Protein AF-A0A9W8BEF0-F1 (afdb_monomer)

Structure (mmCIF, N/CA/C/O backbone):
data_AF-A0A9W8BEF0-F1
#
_entry.id   AF-A0A9W8BEF0-F1
#
loop_
_atom_site.group_PDB
_atom_site.id
_atom_site.type_symbol
_atom_site.label_atom_id
_atom_site.label_alt_id
_atom_site.label_comp_id
_atom_site.label_asym_id
_atom_site.label_entity_id
_atom_site.label_seq_id
_atom_site.pdbx_PDB_ins_code
_atom_site.Cartn_x
_atom_site.Cartn_y
_atom_site.Cartn_z
_atom_site.occupancy
_atom_site.B_iso_or_equiv
_atom_site.auth_seq_id
_atom_site.auth_comp_id
_atom_site.auth_asym_id
_atom_site.auth_atom_id
_atom_site.pdbx_PDB_model_num
ATOM 1 N N . MET A 1 1 ? 5.709 12.913 -33.340 1.00 54.84 1 MET A N 1
ATOM 2 C CA . MET A 1 1 ? 5.743 11.466 -33.652 1.00 54.84 1 MET A CA 1
ATOM 3 C C . MET A 1 1 ? 4.402 11.049 -34.247 1.00 54.84 1 MET A C 1
ATOM 5 O O . MET A 1 1 ? 3.410 11.684 -33.908 1.00 54.84 1 MET A O 1
ATOM 9 N N . PRO A 1 2 ? 4.340 10.040 -35.130 1.00 76.88 2 PRO A N 1
ATOM 10 C CA . PRO A 1 2 ? 3.078 9.574 -35.704 1.00 76.88 2 PRO A CA 1
ATOM 11 C C . PRO A 1 2 ? 2.167 8.919 -34.654 1.00 76.88 2 PRO A C 1
ATOM 13 O O . PRO A 1 2 ? 2.652 8.184 -33.794 1.00 76.88 2 PRO A O 1
ATOM 16 N N . ALA A 1 3 ? 0.850 9.112 -34.765 1.00 72.12 3 ALA A N 1
ATOM 17 C CA . ALA A 1 3 ? -0.140 8.569 -33.823 1.00 72.12 3 ALA A CA 1
ATOM 18 C C . ALA A 1 3 ? -0.111 7.030 -33.705 1.00 72.12 3 ALA A C 1
ATOM 20 O O . ALA A 1 3 ? -0.418 6.479 -32.650 1.00 72.12 3 ALA A O 1
ATOM 21 N N . TRP A 1 4 ? 0.304 6.325 -34.763 1.00 69.94 4 TRP A N 1
ATOM 22 C CA . TRP A 1 4 ? 0.476 4.869 -34.743 1.00 69.94 4 TRP A CA 1
ATOM 23 C C . TRP A 1 4 ? 1.656 4.422 -33.872 1.00 69.94 4 TRP A C 1
ATOM 25 O O . TRP A 1 4 ? 1.592 3.358 -33.270 1.00 69.94 4 TRP A O 1
ATOM 35 N N . CYS A 1 5 ? 2.704 5.242 -33.762 1.00 64.31 5 CYS A N 1
ATOM 36 C CA . CYS A 1 5 ? 3.883 4.937 -32.956 1.00 64.31 5 CYS A CA 1
ATOM 37 C C . CYS A 1 5 ? 3.572 5.118 -31.463 1.00 64.31 5 CYS A C 1
ATOM 39 O O . CYS A 1 5 ? 3.906 4.260 -30.657 1.00 64.31 5 CYS A O 1
ATOM 41 N N . MET A 1 6 ? 2.820 6.167 -31.105 1.00 64.31 6 MET A N 1
ATOM 42 C CA . MET A 1 6 ? 2.306 6.347 -29.739 1.00 64.31 6 MET A CA 1
ATOM 43 C C . MET A 1 6 ? 1.326 5.241 -29.331 1.00 64.31 6 MET A C 1
ATOM 45 O O . MET A 1 6 ? 1.391 4.774 -28.202 1.00 64.31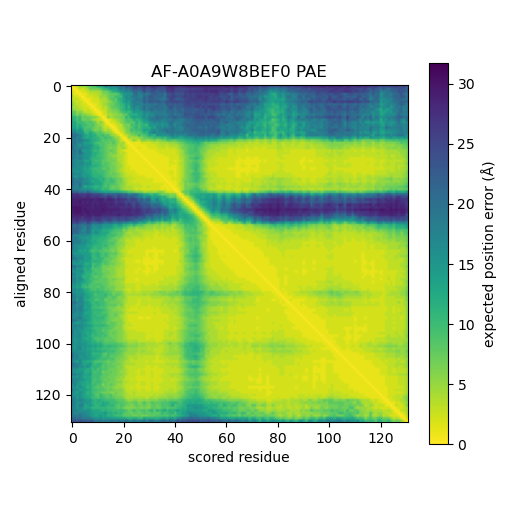 6 MET A O 1
ATOM 49 N N . ARG A 1 7 ? 0.454 4.783 -30.242 1.00 60.50 7 ARG A N 1
ATOM 50 C CA . ARG A 1 7 ? -0.430 3.635 -29.977 1.00 60.50 7 ARG A CA 1
ATOM 51 C C . ARG A 1 7 ? 0.349 2.333 -29.821 1.00 60.50 7 ARG A C 1
ATOM 53 O O . ARG A 1 7 ? 0.089 1.603 -28.882 1.00 60.50 7 ARG A O 1
ATOM 60 N N . ALA A 1 8 ? 1.319 2.063 -30.693 1.00 60.69 8 ALA A N 1
ATOM 61 C CA . ALA A 1 8 ? 2.166 0.881 -30.572 1.00 60.69 8 ALA A CA 1
ATOM 62 C C . ALA A 1 8 ? 2.954 0.889 -29.254 1.00 60.69 8 ALA A C 1
ATOM 64 O O . ALA A 1 8 ? 2.981 -0.120 -28.564 1.00 60.69 8 ALA A O 1
ATOM 65 N N . LEU A 1 9 ? 3.521 2.028 -28.852 1.00 61.59 9 LEU A N 1
ATOM 66 C CA . LEU A 1 9 ? 4.138 2.159 -27.534 1.00 61.59 9 LEU A CA 1
ATOM 67 C C . LEU A 1 9 ? 3.099 1.915 -26.425 1.00 61.59 9 LEU A C 1
ATOM 69 O O . LEU A 1 9 ? 3.282 1.008 -25.627 1.00 61.59 9 LEU A O 1
ATOM 73 N N . ALA A 1 10 ? 1.956 2.597 -26.408 1.00 62.88 10 ALA A N 1
ATOM 74 C CA . ALA A 1 10 ? 0.941 2.383 -25.370 1.00 62.88 10 ALA A CA 1
ATOM 75 C C . ALA A 1 10 ? 0.431 0.928 -25.274 1.00 62.88 10 ALA A C 1
ATOM 77 O O . ALA A 1 10 ? 0.096 0.474 -24.189 1.00 62.88 10 ALA A O 1
ATOM 78 N N . THR A 1 11 ? 0.380 0.181 -26.382 1.00 64.06 11 THR A N 1
ATOM 79 C CA . THR A 1 11 ? -0.104 -1.210 -26.387 1.00 64.06 11 THR A CA 1
ATOM 80 C C . THR A 1 11 ? 0.996 -2.232 -26.095 1.00 64.06 11 THR A C 1
ATOM 82 O O . THR A 1 11 ? 0.748 -3.197 -25.384 1.00 64.06 11 THR A O 1
ATOM 85 N N . TYR A 1 12 ? 2.209 -2.049 -26.622 1.00 61.88 12 TYR A N 1
ATOM 86 C CA . TYR A 1 12 ? 3.285 -3.042 -26.507 1.00 61.88 12 TYR A CA 1
ATOM 87 C C . TYR A 1 12 ? 4.246 -2.783 -25.343 1.00 61.88 12 TYR A C 1
ATOM 89 O O . TYR A 1 12 ? 4.911 -3.718 -24.905 1.00 61.88 12 TYR A O 1
ATOM 97 N N . THR A 1 13 ? 4.320 -1.555 -24.818 1.00 61.62 13 THR A N 1
ATOM 98 C CA . THR A 1 13 ? 5.183 -1.246 -23.662 1.00 61.62 13 THR A CA 1
ATOM 99 C C . THR A 1 13 ? 4.711 -1.958 -22.389 1.00 61.62 13 THR A C 1
ATOM 101 O O . THR A 1 13 ? 5.564 -2.560 -21.743 1.00 61.62 13 THR A O 1
ATOM 104 N N . PRO A 1 14 ? 3.401 -2.017 -22.060 1.00 62.22 14 PRO A N 1
ATOM 105 C CA . PRO A 1 14 ? 2.923 -2.824 -20.937 1.00 62.22 14 PRO A CA 1
ATOM 106 C C . PRO A 1 14 ? 3.273 -4.303 -21.120 1.00 62.22 14 PRO A C 1
ATOM 108 O O . PRO A 1 14 ? 3.871 -4.901 -20.242 1.00 62.22 14 PRO A O 1
ATOM 111 N N . LEU A 1 15 ? 3.029 -4.879 -22.303 1.00 61.12 15 LEU A N 1
ATOM 112 C CA . LEU A 1 15 ? 3.377 -6.276 -22.607 1.00 61.12 15 LEU A CA 1
ATOM 113 C C . LEU A 1 15 ? 4.878 -6.578 -22.448 1.00 61.12 15 LEU A C 1
ATOM 115 O O . LEU A 1 15 ? 5.240 -7.631 -21.927 1.00 61.12 15 LEU A O 1
ATOM 119 N N . PHE A 1 16 ? 5.749 -5.660 -22.870 1.00 60.69 16 PHE A N 1
ATOM 120 C CA . PHE A 1 16 ? 7.195 -5.811 -22.715 1.00 60.69 16 PHE A CA 1
ATOM 121 C C . PHE A 1 16 ? 7.627 -5.700 -21.246 1.00 60.69 16 PHE A C 1
ATOM 123 O O . PHE A 1 16 ? 8.386 -6.547 -20.777 1.00 60.69 16 PHE A O 1
ATOM 130 N N . ILE A 1 17 ? 7.101 -4.719 -20.505 1.00 62.53 17 ILE A N 1
ATOM 131 C CA . ILE A 1 17 ? 7.383 -4.535 -19.073 1.00 62.53 17 ILE A CA 1
ATOM 132 C C . ILE A 1 17 ? 6.880 -5.737 -18.268 1.00 62.53 17 ILE A C 1
ATOM 134 O O . ILE A 1 17 ? 7.639 -6.288 -17.483 1.00 62.53 17 ILE A O 1
ATOM 138 N N . ILE A 1 18 ? 5.663 -6.218 -18.522 1.00 62.91 18 ILE A N 1
ATOM 139 C CA . ILE A 1 18 ? 5.079 -7.393 -17.855 1.00 62.91 18 ILE A CA 1
ATOM 140 C C . ILE A 1 18 ? 5.934 -8.649 -18.085 1.00 62.91 18 ILE A C 1
ATOM 142 O O . ILE A 1 18 ? 6.079 -9.466 -17.183 1.00 62.91 18 ILE A O 1
ATOM 146 N N . SER A 1 19 ? 6.528 -8.809 -19.274 1.00 61.41 19 SER A N 1
ATOM 147 C CA . SER A 1 19 ? 7.410 -9.949 -19.570 1.00 61.41 19 SER A CA 1
ATOM 148 C C . SER A 1 19 ? 8.813 -9.842 -18.959 1.00 61.41 19 SER A C 1
ATOM 150 O O . SER A 1 19 ? 9.501 -10.854 -18.839 1.00 61.41 19 SER A O 1
ATOM 152 N N . ALA A 1 20 ? 9.245 -8.629 -18.602 1.00 62.81 20 ALA A N 1
ATOM 153 C CA . ALA A 1 20 ? 10.576 -8.346 -18.066 1.00 62.81 20 ALA A CA 1
ATOM 154 C C . ALA A 1 20 ? 10.585 -8.175 -16.538 1.00 62.81 20 ALA A C 1
ATOM 156 O O . ALA A 1 20 ? 11.618 -8.388 -15.904 1.00 62.81 20 ALA A O 1
ATOM 157 N N . VAL A 1 21 ? 9.455 -7.781 -15.950 1.00 69.94 21 VAL A N 1
ATOM 158 C CA . VAL A 1 21 ? 9.285 -7.570 -14.514 1.00 69.94 21 VAL A CA 1
ATOM 159 C C . VAL A 1 21 ? 8.811 -8.865 -13.866 1.00 69.94 21 VAL A C 1
ATOM 161 O O . VAL A 1 21 ? 7.735 -9.372 -14.179 1.00 69.94 21 VAL A O 1
ATOM 164 N N . ASP A 1 22 ? 9.589 -9.376 -12.909 1.00 82.50 22 ASP A N 1
ATOM 165 C CA . ASP A 1 22 ? 9.149 -10.444 -12.008 1.00 82.50 22 ASP A CA 1
ATOM 166 C C . ASP A 1 22 ? 8.142 -9.893 -10.986 1.00 82.50 22 ASP A C 1
ATOM 168 O O . ASP A 1 22 ? 8.444 -9.646 -9.817 1.00 82.50 22 ASP A O 1
ATOM 172 N N . ALA A 1 23 ? 6.919 -9.653 -11.458 1.00 83.44 23 ALA A N 1
ATOM 173 C CA . ALA A 1 23 ? 5.841 -9.079 -10.664 1.00 83.44 23 ALA A CA 1
ATOM 174 C C . ALA A 1 23 ? 5.484 -9.957 -9.456 1.00 83.44 23 ALA A C 1
ATOM 176 O O . ALA A 1 23 ? 5.085 -9.444 -8.413 1.00 83.44 23 ALA A O 1
ATOM 177 N N . GLN A 1 24 ? 5.646 -11.277 -9.581 1.00 84.00 24 GLN A N 1
ATOM 178 C CA . GLN A 1 24 ? 5.371 -12.229 -8.506 1.00 84.00 24 GLN A CA 1
ATOM 179 C C . GLN A 1 24 ? 6.435 -12.145 -7.410 1.00 84.00 24 GLN A C 1
ATOM 181 O O . GLN A 1 24 ? 6.084 -12.083 -6.230 1.00 84.00 24 GLN A O 1
ATOM 186 N N . GLY A 1 25 ? 7.716 -12.085 -7.788 1.00 89.56 25 GLY A N 1
ATOM 187 C CA . GLY A 1 25 ? 8.821 -11.883 -6.853 1.00 89.56 25 GLY A CA 1
ATOM 188 C C . GLY A 1 25 ? 8.691 -10.569 -6.084 1.00 89.56 25 GLY A C 1
ATOM 189 O O . GLY A 1 25 ? 8.771 -10.564 -4.856 1.00 89.56 25 GLY A O 1
ATOM 190 N N . ILE A 1 26 ? 8.389 -9.469 -6.782 1.00 91.62 26 ILE A N 1
ATOM 191 C CA . ILE A 1 26 ? 8.176 -8.168 -6.132 1.00 91.62 26 ILE A CA 1
ATOM 192 C C . ILE A 1 26 ? 6.949 -8.217 -5.216 1.00 91.62 26 ILE A C 1
ATOM 194 O O . ILE A 1 26 ? 7.029 -7.778 -4.072 1.00 91.62 26 ILE A O 1
ATOM 198 N N . SER A 1 27 ? 5.840 -8.810 -5.667 1.00 92.12 27 SER A N 1
ATOM 199 C CA . SER A 1 27 ? 4.622 -8.907 -4.853 1.00 92.12 27 SER A CA 1
ATOM 200 C C . SER A 1 27 ? 4.861 -9.634 -3.536 1.00 92.12 27 SER A C 1
ATOM 202 O O . SER A 1 27 ? 4.359 -9.209 -2.500 1.00 92.12 27 SER A O 1
ATOM 204 N N . LYS A 1 28 ? 5.665 -10.702 -3.557 1.00 93.25 28 LYS A N 1
ATOM 205 C CA . LYS A 1 28 ? 6.042 -11.429 -2.345 1.00 93.25 28 LYS A CA 1
ATOM 206 C C . LYS A 1 28 ? 6.746 -10.515 -1.335 1.00 93.25 28 LYS A C 1
ATOM 208 O O . LYS A 1 28 ? 6.372 -10.516 -0.168 1.00 93.25 28 LYS A O 1
ATOM 213 N N . HIS A 1 29 ? 7.719 -9.724 -1.779 1.00 94.38 29 HIS A N 1
ATOM 214 C CA . HIS A 1 29 ? 8.439 -8.802 -0.898 1.00 94.38 29 HIS A CA 1
ATOM 215 C C . HIS A 1 29 ? 7.558 -7.658 -0.393 1.00 94.38 29 HIS A C 1
ATOM 217 O O . HIS A 1 29 ? 7.648 -7.286 0.772 1.00 94.38 29 HIS A O 1
ATOM 223 N N . LEU A 1 30 ? 6.658 -7.137 -1.231 1.00 95.56 30 LEU A N 1
ATOM 224 C CA . LEU A 1 30 ? 5.682 -6.134 -0.802 1.00 95.56 30 LEU A CA 1
ATOM 225 C C . LEU A 1 30 ? 4.768 -6.682 0.304 1.00 95.56 30 LEU A C 1
ATOM 227 O O . LEU A 1 30 ? 4.506 -5.986 1.280 1.00 95.56 30 LEU A O 1
ATOM 231 N N . LEU A 1 31 ? 4.323 -7.939 0.198 1.00 94.94 31 LEU A N 1
ATOM 232 C CA . LEU A 1 31 ? 3.535 -8.588 1.252 1.00 94.94 31 LEU A CA 1
ATOM 233 C C . LEU A 1 31 ? 4.334 -8.762 2.547 1.00 94.94 31 LEU A C 1
ATOM 235 O O . LEU A 1 31 ? 3.816 -8.455 3.618 1.00 94.94 31 LEU A O 1
ATOM 239 N N . GLU A 1 32 ? 5.598 -9.187 2.454 1.00 94.94 32 GLU A N 1
ATOM 240 C CA . GLU A 1 32 ? 6.497 -9.268 3.613 1.00 94.94 32 GLU A CA 1
ATOM 241 C C . GLU A 1 32 ? 6.621 -7.904 4.315 1.00 94.94 32 GLU A C 1
ATOM 243 O O . GLU A 1 32 ? 6.564 -7.854 5.543 1.00 94.94 32 GLU A O 1
ATOM 248 N N . ILE A 1 33 ? 6.697 -6.805 3.551 1.00 95.56 33 ILE A N 1
ATOM 249 C CA . ILE A 1 33 ? 6.728 -5.435 4.089 1.00 95.56 33 ILE A CA 1
ATOM 250 C C . ILE A 1 33 ? 5.427 -5.085 4.819 1.00 95.56 33 ILE A C 1
ATOM 252 O O . ILE A 1 33 ? 5.466 -4.617 5.957 1.00 95.56 33 ILE A O 1
ATOM 256 N N . PHE A 1 34 ? 4.265 -5.332 4.203 1.00 93.69 34 PHE A N 1
ATOM 257 C CA . PHE A 1 34 ? 2.971 -5.033 4.829 1.00 93.69 34 PHE A CA 1
ATOM 258 C C . PHE A 1 34 ? 2.732 -5.810 6.124 1.00 93.69 34 PHE A C 1
ATOM 260 O O . PHE A 1 34 ? 2.014 -5.331 7.005 1.00 93.69 34 PHE A O 1
ATOM 267 N N . GLU A 1 35 ? 3.302 -7.008 6.229 1.00 92.25 35 GLU A N 1
ATOM 268 C CA . GLU A 1 35 ? 3.225 -7.870 7.406 1.00 92.25 35 GLU A CA 1
ATOM 269 C C . GLU A 1 35 ? 4.312 -7.580 8.448 1.00 92.25 35 GLU A C 1
ATOM 271 O O . GLU A 1 35 ? 4.317 -8.225 9.497 1.00 92.25 35 GLU A O 1
ATOM 276 N N . LYS A 1 36 ? 5.209 -6.621 8.180 1.00 91.50 36 LYS A N 1
ATOM 277 C CA . LYS A 1 36 ? 6.364 -6.284 9.025 1.00 91.50 36 LYS A CA 1
ATOM 278 C C . LYS A 1 36 ? 7.324 -7.463 9.227 1.00 91.50 36 LYS A C 1
ATOM 280 O O . LYS A 1 36 ? 7.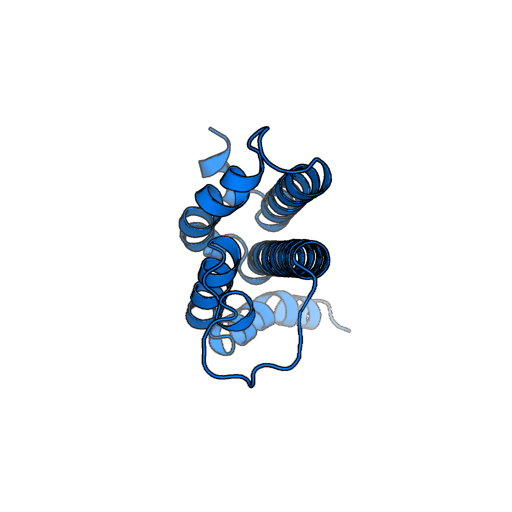857 -7.678 10.312 1.00 91.50 36 LYS A O 1
ATOM 285 N N . ARG A 1 37 ? 7.494 -8.281 8.184 1.00 91.94 37 ARG A N 1
ATOM 286 C CA . ARG A 1 37 ? 8.332 -9.495 8.167 1.00 91.94 37 ARG A CA 1
ATOM 287 C C . ARG A 1 37 ? 9.470 -9.419 7.155 1.00 91.94 37 ARG A C 1
ATOM 289 O O . ARG A 1 37 ? 10.152 -10.422 6.946 1.00 91.94 37 ARG A O 1
ATOM 296 N N . ALA A 1 38 ? 9.665 -8.278 6.496 1.00 91.12 38 ALA A N 1
ATOM 297 C CA . ALA A 1 38 ? 10.802 -8.111 5.607 1.00 91.12 38 ALA A CA 1
ATOM 298 C C . ALA A 1 38 ? 12.107 -8.157 6.411 1.00 91.12 38 ALA A C 1
ATOM 300 O O . ALA A 1 38 ? 12.148 -7.754 7.574 1.00 91.12 38 ALA A O 1
ATOM 301 N N . LEU A 1 39 ? 13.192 -8.604 5.774 1.00 88.12 39 LEU A N 1
ATOM 302 C CA . LEU A 1 39 ? 14.513 -8.685 6.413 1.00 88.12 39 LEU A CA 1
ATOM 303 C C . LEU A 1 39 ? 14.958 -7.3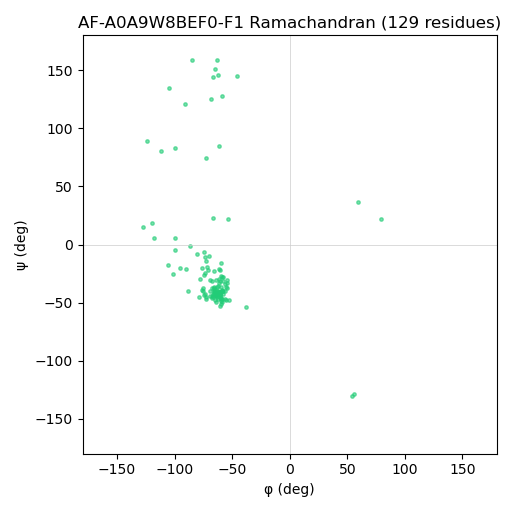36 6.995 1.00 88.12 39 LEU A C 1
ATOM 305 O O . LEU A 1 39 ? 15.538 -7.294 8.067 1.00 88.12 39 LEU A O 1
ATOM 309 N N . CYS A 1 40 ? 14.630 -6.229 6.323 1.00 86.50 40 CYS A N 1
ATOM 310 C CA . CYS A 1 40 ? 14.925 -4.879 6.806 1.00 86.50 40 CYS A CA 1
ATOM 311 C C . CYS A 1 40 ? 14.038 -4.406 7.974 1.00 86.50 40 CYS A C 1
ATOM 313 O O . CYS A 1 40 ? 14.328 -3.365 8.548 1.00 86.50 40 CYS A O 1
ATOM 315 N N . GLN A 1 41 ? 12.966 -5.132 8.305 1.00 88.44 41 GLN A N 1
ATOM 316 C CA . GLN A 1 41 ? 12.052 -4.844 9.422 1.00 88.44 41 GLN A CA 1
ATOM 317 C C . GLN A 1 41 ? 12.248 -5.807 10.604 1.00 88.44 41 GLN A C 1
ATOM 319 O O . GLN A 1 41 ? 11.786 -5.535 11.708 1.00 88.44 41 GLN A O 1
ATOM 324 N N . THR A 1 42 ? 12.907 -6.949 10.385 1.00 80.31 42 THR A N 1
ATOM 325 C CA . THR A 1 42 ? 13.220 -7.940 11.424 1.00 80.31 42 THR A CA 1
ATOM 326 C C . THR A 1 42 ? 14.667 -7.745 11.856 1.00 80.31 42 THR A C 1
ATOM 328 O O . THR A 1 42 ? 15.572 -8.405 11.359 1.00 80.31 42 THR A O 1
ATOM 331 N N . ALA A 1 43 ? 14.878 -6.796 12.765 1.00 63.69 43 ALA A N 1
ATOM 332 C CA . ALA A 1 43 ? 16.181 -6.321 13.237 1.00 63.69 43 ALA A CA 1
ATOM 333 C C . ALA A 1 43 ? 17.031 -7.346 14.041 1.00 63.69 43 ALA A C 1
ATOM 335 O O . ALA A 1 43 ? 17.912 -6.946 14.785 1.00 63.69 43 ALA A O 1
ATOM 336 N N . ASP A 1 44 ? 16.813 -8.658 13.885 1.00 59.47 44 ASP A N 1
ATOM 337 C CA . ASP A 1 44 ? 17.384 -9.713 14.748 1.00 59.47 44 ASP A CA 1
ATOM 338 C C . ASP A 1 44 ? 18.288 -10.729 14.013 1.00 59.47 44 ASP A C 1
ATOM 340 O O . ASP A 1 44 ? 18.527 -11.834 14.506 1.00 59.47 44 ASP A O 1
ATOM 344 N N . ILE A 1 45 ? 18.793 -10.411 12.817 1.00 54.31 45 ILE A N 1
ATOM 345 C CA . ILE A 1 45 ? 19.676 -11.318 12.064 1.00 54.31 45 ILE A CA 1
ATOM 346 C C . ILE A 1 45 ? 21.094 -10.725 11.997 1.00 54.31 45 ILE A C 1
ATOM 348 O O . ILE A 1 45 ? 21.496 -10.188 10.972 1.00 54.31 45 ILE A O 1
ATOM 352 N N . ASP A 1 46 ? 21.852 -10.898 13.086 1.00 55.03 46 ASP A N 1
ATOM 353 C CA . ASP A 1 46 ? 23.332 -10.961 13.111 1.00 55.03 46 ASP A CA 1
ATOM 354 C C . ASP A 1 46 ? 24.193 -9.667 13.053 1.00 55.03 46 ASP A C 1
ATOM 356 O O . ASP A 1 46 ? 25.378 -9.788 12.745 1.00 55.03 46 ASP A O 1
ATOM 360 N N . ASP A 1 47 ? 23.708 -8.465 13.401 1.00 52.88 47 ASP A N 1
ATOM 361 C CA . ASP A 1 47 ? 24.587 -7.271 13.490 1.00 52.88 47 ASP A CA 1
ATOM 362 C C . ASP A 1 47 ? 24.927 -6.852 14.937 1.00 52.88 47 ASP A C 1
ATOM 364 O O . ASP A 1 47 ? 24.077 -6.823 15.826 1.00 52.88 47 ASP A O 1
ATOM 368 N N . ASP A 1 48 ? 26.219 -6.572 15.137 1.00 49.75 48 ASP A N 1
ATOM 369 C CA . ASP A 1 48 ? 26.936 -6.289 16.386 1.00 49.75 48 ASP A CA 1
ATOM 370 C C . ASP A 1 48 ? 26.239 -5.293 17.347 1.00 49.75 48 ASP A C 1
ATOM 372 O O . ASP A 1 48 ? 25.662 -4.286 16.941 1.00 49.75 48 ASP A O 1
ATOM 376 N N . GLU A 1 49 ? 26.403 -5.561 18.649 1.00 51.19 49 GLU A N 1
ATOM 377 C CA . GLU A 1 49 ? 25.827 -4.933 19.860 1.00 51.19 49 GLU A CA 1
ATOM 378 C C . GLU A 1 49 ? 25.973 -3.392 20.053 1.00 51.19 49 GLU A C 1
ATOM 380 O O . GLU A 1 49 ? 25.859 -2.933 21.185 1.00 51.19 49 GLU A O 1
ATOM 385 N N . ASP A 1 50 ? 26.195 -2.553 19.033 1.00 48.97 50 ASP A N 1
ATOM 386 C CA . ASP A 1 50 ? 26.580 -1.134 19.245 1.00 48.97 50 ASP A CA 1
ATOM 387 C C . ASP A 1 50 ? 25.737 -0.060 18.519 1.00 48.97 50 ASP A C 1
ATOM 389 O O . ASP A 1 50 ? 26.116 1.115 18.483 1.00 48.97 50 ASP A O 1
ATOM 393 N N . ALA A 1 51 ? 24.558 -0.402 17.995 1.00 54.97 51 ALA A N 1
ATOM 394 C CA . ALA A 1 51 ? 23.575 0.595 17.564 1.00 54.97 51 ALA A CA 1
ATOM 395 C C . ALA A 1 51 ? 22.237 0.368 18.278 1.00 54.97 51 ALA A C 1
ATOM 397 O O . ALA A 1 51 ? 21.366 -0.331 17.769 1.00 54.97 51 ALA A O 1
ATOM 398 N N . GLU A 1 52 ? 22.058 0.982 19.453 1.00 57.66 52 GLU A N 1
ATOM 399 C CA . GLU A 1 52 ? 20.721 1.232 20.009 1.00 57.66 52 GLU A CA 1
ATOM 400 C C . GLU A 1 52 ? 19.963 2.139 19.021 1.00 57.66 52 GLU A C 1
ATOM 402 O O . GLU A 1 52 ? 20.007 3.365 19.123 1.00 57.66 52 GLU A O 1
ATOM 407 N N . GLN A 1 53 ? 19.336 1.550 17.999 1.00 63.50 53 GLN A N 1
ATOM 408 C CA . GLN A 1 53 ? 18.372 2.261 17.169 1.00 63.50 53 GLN A CA 1
ATOM 409 C C . GLN A 1 53 ? 17.144 2.553 18.026 1.00 63.50 53 GLN A C 1
ATOM 411 O O . GLN A 1 53 ? 16.572 1.647 18.632 1.00 63.50 53 GLN A O 1
ATOM 416 N N . ASP A 1 54 ? 16.770 3.829 18.089 1.00 79.75 54 ASP A N 1
ATOM 417 C CA . ASP A 1 54 ? 15.599 4.284 18.828 1.00 79.75 54 ASP A CA 1
ATOM 418 C C . ASP A 1 54 ? 14.347 3.574 18.278 1.00 79.75 54 ASP A C 1
ATOM 420 O O . ASP A 1 54 ? 14.110 3.561 17.066 1.00 79.75 54 ASP A O 1
ATOM 424 N N . GLU A 1 55 ? 13.555 2.955 19.158 1.00 81.31 55 GLU A N 1
ATOM 425 C CA . GLU A 1 55 ? 12.320 2.256 18.782 1.00 81.31 55 GLU A CA 1
ATOM 426 C C . GLU A 1 55 ? 11.354 3.188 18.034 1.00 81.31 55 GLU A C 1
ATOM 428 O O . GLU A 1 55 ? 10.669 2.751 17.103 1.00 81.31 55 GLU A O 1
ATOM 433 N N . ASP A 1 56 ? 11.333 4.476 18.396 1.00 84.06 56 ASP A N 1
ATOM 434 C CA . ASP A 1 56 ? 10.512 5.480 17.724 1.00 84.06 56 ASP A CA 1
ATOM 435 C C . ASP A 1 56 ? 11.038 5.759 16.301 1.00 84.06 56 ASP A C 1
ATOM 437 O O . ASP A 1 56 ? 10.251 5.840 15.355 1.00 84.06 56 ASP A O 1
ATOM 441 N N . GLU A 1 57 ? 12.362 5.821 16.110 1.00 85.56 57 GLU A N 1
ATOM 442 C CA . GLU A 1 57 ? 12.987 5.997 14.788 1.00 85.56 57 GLU A CA 1
ATOM 443 C C . GLU A 1 57 ? 12.717 4.788 13.876 1.00 85.56 57 GLU A C 1
ATOM 445 O O . GLU A 1 57 ? 12.373 4.944 12.700 1.00 85.56 57 GLU A O 1
ATOM 450 N N . LEU A 1 58 ? 12.793 3.572 14.423 1.00 85.69 58 LEU A N 1
ATOM 451 C CA . LEU A 1 58 ? 12.454 2.341 13.707 1.00 85.69 58 LEU A CA 1
ATOM 452 C C . LEU A 1 58 ? 10.983 2.306 13.281 1.00 85.69 58 LEU A C 1
ATOM 454 O O . LEU A 1 58 ? 10.676 1.922 12.150 1.00 85.69 58 LEU A O 1
ATOM 458 N N . ALA A 1 59 ? 10.070 2.733 14.154 1.00 86.75 59 ALA A N 1
ATOM 459 C CA . ALA A 1 59 ? 8.646 2.800 13.840 1.00 86.75 59 ALA A CA 1
ATOM 460 C C . ALA A 1 59 ? 8.334 3.831 12.736 1.00 86.75 59 ALA A C 1
ATOM 462 O O . ALA A 1 59 ? 7.466 3.593 11.884 1.00 86.75 59 ALA A O 1
ATOM 463 N N . GLU A 1 60 ? 9.043 4.962 12.713 1.00 88.75 60 GLU A N 1
ATOM 464 C CA . GLU A 1 60 ? 8.930 5.964 11.649 1.00 88.75 60 GLU A CA 1
ATOM 465 C C . GLU A 1 60 ? 9.457 5.440 10.304 1.00 88.75 60 GLU A C 1
ATOM 467 O O . GLU A 1 60 ? 8.788 5.598 9.275 1.00 88.75 60 GLU A O 1
ATOM 472 N N . LEU A 1 61 ? 10.614 4.769 10.302 1.00 90.06 61 LEU A N 1
ATOM 473 C CA . LEU A 1 61 ? 11.183 4.137 9.106 1.00 90.06 61 LEU A CA 1
ATOM 474 C C . LEU A 1 61 ? 10.271 3.038 8.550 1.00 90.06 61 LEU A C 1
ATOM 476 O O . LEU A 1 61 ? 10.058 2.971 7.338 1.00 90.06 61 LEU A O 1
ATOM 480 N N . ASP A 1 62 ? 9.691 2.215 9.423 1.00 91.19 62 ASP A N 1
ATOM 481 C CA . ASP A 1 62 ? 8.728 1.180 9.048 1.00 91.19 62 ASP A CA 1
ATOM 482 C C . ASP A 1 62 ? 7.482 1.786 8.387 1.00 91.19 62 ASP A C 1
ATOM 484 O O . ASP A 1 62 ? 7.056 1.356 7.314 1.00 91.19 62 ASP A O 1
ATOM 488 N N . SER A 1 63 ? 6.947 2.860 8.972 1.00 91.50 63 SER A N 1
ATOM 489 C CA . SER A 1 63 ? 5.805 3.589 8.412 1.00 91.50 63 SER A CA 1
ATOM 490 C C . SER A 1 63 ? 6.109 4.154 7.019 1.00 91.50 63 SER A C 1
ATOM 492 O O . SER A 1 63 ? 5.267 4.084 6.118 1.00 91.50 63 SER A O 1
ATOM 494 N N . LEU A 1 64 ? 7.316 4.695 6.817 1.00 93.12 64 LEU A N 1
ATOM 495 C CA . LEU A 1 64 ? 7.764 5.205 5.519 1.00 93.12 64 LEU A CA 1
ATOM 496 C C . LEU A 1 64 ? 7.898 4.078 4.485 1.00 93.12 64 LEU A C 1
ATOM 498 O O . LEU A 1 64 ? 7.469 4.235 3.339 1.00 93.12 64 LEU A O 1
ATOM 502 N N . LEU A 1 65 ? 8.462 2.938 4.890 1.00 94.75 65 LEU A N 1
ATOM 503 C CA . LEU A 1 65 ? 8.638 1.767 4.036 1.00 94.75 65 LEU A CA 1
ATOM 504 C C . LEU A 1 65 ? 7.291 1.182 3.591 1.00 94.75 65 LEU A C 1
ATOM 506 O O . LEU A 1 65 ? 7.118 0.870 2.413 1.00 94.75 65 LEU A O 1
ATOM 510 N N . ILE A 1 66 ? 6.325 1.082 4.506 1.00 94.94 66 ILE A N 1
ATOM 511 C CA . ILE A 1 66 ? 4.961 0.637 4.194 1.00 94.94 66 ILE A CA 1
ATOM 512 C C . ILE A 1 66 ? 4.292 1.599 3.206 1.00 94.94 66 ILE A C 1
ATOM 514 O O . ILE A 1 66 ? 3.642 1.145 2.264 1.00 94.94 66 ILE A O 1
ATOM 518 N N . GLY A 1 67 ? 4.473 2.913 3.375 1.00 95.12 67 GLY A N 1
ATOM 519 C CA . GLY A 1 67 ? 3.974 3.908 2.422 1.00 95.12 67 GLY A CA 1
ATOM 520 C C . GLY A 1 67 ? 4.551 3.712 1.019 1.00 95.12 67 GLY A C 1
ATOM 521 O O . GLY A 1 67 ? 3.801 3.606 0.054 1.00 95.12 67 GLY A O 1
ATOM 522 N N . ALA A 1 68 ? 5.871 3.545 0.909 1.00 95.69 68 ALA A N 1
ATOM 523 C CA . ALA A 1 68 ? 6.525 3.283 -0.373 1.00 95.69 68 ALA A CA 1
ATOM 524 C C . ALA A 1 68 ? 6.071 1.957 -1.016 1.00 95.69 68 ALA A C 1
ATOM 526 O O . ALA A 1 68 ? 5.934 1.862 -2.238 1.00 95.69 68 ALA A O 1
ATOM 527 N N . ALA A 1 69 ? 5.812 0.925 -0.206 1.00 96.00 69 ALA A N 1
ATOM 528 C CA . ALA A 1 69 ? 5.243 -0.328 -0.689 1.00 96.00 69 ALA A CA 1
ATOM 529 C C . ALA A 1 69 ? 3.815 -0.133 -1.225 1.00 96.00 69 ALA A C 1
ATOM 531 O O . ALA A 1 69 ? 3.481 -0.681 -2.275 1.00 96.00 69 ALA A O 1
ATOM 532 N N . ALA A 1 70 ? 2.990 0.670 -0.550 1.00 95.75 70 ALA A N 1
ATOM 533 C CA . ALA A 1 70 ? 1.639 1.001 -0.993 1.00 95.75 70 ALA A CA 1
ATOM 534 C C . ALA A 1 70 ? 1.627 1.776 -2.320 1.00 95.75 70 ALA A C 1
ATOM 536 O O . ALA A 1 70 ? 0.842 1.430 -3.206 1.00 95.75 70 ALA A O 1
ATOM 537 N N . ASP A 1 71 ? 2.538 2.734 -2.496 1.00 95.50 71 ASP A N 1
ATOM 538 C CA . ASP A 1 71 ? 2.717 3.449 -3.765 1.00 95.50 71 ASP A CA 1
ATOM 539 C C . ASP A 1 71 ? 3.101 2.471 -4.891 1.00 95.50 71 ASP A C 1
ATOM 541 O O . ASP A 1 71 ? 2.531 2.497 -5.980 1.00 95.50 71 ASP A O 1
ATOM 545 N N . CYS A 1 72 ? 4.003 1.519 -4.623 1.00 94.06 72 CYS A N 1
ATOM 546 C CA . CYS A 1 72 ? 4.383 0.500 -5.606 1.00 94.06 72 CYS A CA 1
ATOM 547 C C . CYS A 1 72 ? 3.199 -0.392 -6.026 1.00 94.06 72 CYS A C 1
ATOM 549 O O . CYS A 1 72 ? 3.044 -0.701 -7.210 1.00 94.06 72 CYS A O 1
ATOM 551 N N . VAL A 1 73 ? 2.330 -0.771 -5.082 1.00 95.06 73 VAL A N 1
ATOM 552 C CA . VAL A 1 73 ? 1.102 -1.527 -5.386 1.00 95.06 73 VAL A CA 1
ATOM 553 C C . VAL A 1 73 ? 0.118 -0.691 -6.216 1.00 95.06 73 VAL A C 1
ATOM 555 O O . VAL A 1 73 ? -0.525 -1.226 -7.120 1.00 95.06 73 VAL A O 1
ATOM 558 N N . ALA A 1 74 ? 0.005 0.613 -5.961 1.00 94.62 74 ALA A N 1
ATOM 559 C CA . ALA A 1 74 ? -0.831 1.500 -6.770 1.00 94.62 74 ALA A CA 1
ATOM 560 C C . ALA A 1 74 ? -0.313 1.637 -8.215 1.00 94.62 74 ALA A C 1
ATOM 562 O O . ALA A 1 74 ? -1.101 1.607 -9.164 1.00 94.62 74 ALA A O 1
ATOM 563 N N . GLU A 1 75 ? 1.006 1.693 -8.401 1.00 92.38 75 GLU A N 1
ATOM 564 C CA . GLU A 1 75 ? 1.650 1.702 -9.722 1.00 92.38 75 GLU A CA 1
ATOM 565 C C . GLU A 1 75 ? 1.473 0.371 -10.470 1.00 92.38 75 GLU A C 1
ATOM 567 O O . GLU A 1 75 ? 1.322 0.348 -11.694 1.00 92.38 75 GLU A O 1
ATOM 572 N N . PHE A 1 76 ? 1.398 -0.761 -9.760 1.00 91.00 76 PHE A N 1
ATOM 573 C CA . PHE A 1 76 ? 1.027 -2.036 -10.383 1.00 91.00 76 PHE A CA 1
ATOM 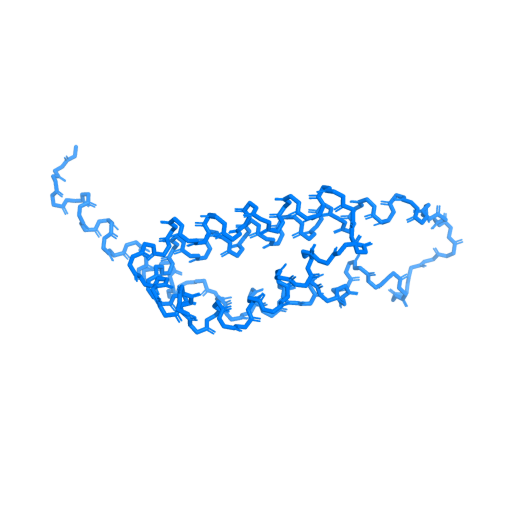574 C C . PHE A 1 76 ? -0.356 -1.960 -11.036 1.00 91.00 76 PHE A C 1
ATOM 576 O O . PHE A 1 76 ? -0.526 -2.440 -12.158 1.00 91.00 76 PHE A O 1
ATOM 583 N N . ALA A 1 77 ? -1.325 -1.295 -10.408 1.00 91.38 77 ALA A N 1
ATOM 584 C CA . ALA A 1 77 ? -2.630 -1.094 -11.026 1.00 91.38 77 ALA A CA 1
ATOM 585 C C . ALA A 1 77 ? -2.547 -0.290 -12.340 1.00 91.38 77 ALA A C 1
ATOM 587 O O . ALA A 1 77 ? -3.308 -0.572 -13.263 1.00 91.38 77 ALA A O 1
ATOM 588 N N . GLU A 1 78 ? -1.615 0.663 -12.467 1.00 89.12 78 GLU A N 1
ATOM 589 C CA . GLU A 1 78 ? -1.423 1.436 -13.707 1.00 89.12 78 GLU A CA 1
ATOM 590 C C . GLU A 1 78 ? -0.750 0.601 -14.805 1.00 89.12 78 GLU A C 1
ATOM 592 O O . GLU A 1 78 ? -1.175 0.625 -15.961 1.00 89.12 78 GLU A O 1
ATOM 597 N N . VAL A 1 79 ? 0.277 -0.176 -14.450 1.00 87.12 79 VAL A N 1
ATOM 598 C CA . VAL A 1 79 ? 1.054 -0.972 -15.413 1.00 87.12 79 VAL A CA 1
ATOM 599 C C . VAL A 1 79 ? 0.284 -2.202 -15.901 1.00 87.12 79 VAL A C 1
ATOM 601 O O . VAL A 1 79 ? 0.316 -2.518 -17.094 1.00 87.12 79 VAL A O 1
ATOM 604 N N . PHE A 1 80 ? -0.387 -2.916 -14.994 1.00 85.31 80 PHE A N 1
ATOM 605 C CA . PHE A 1 80 ? -1.098 -4.159 -15.306 1.00 85.31 80 PHE A CA 1
ATOM 606 C C . PHE A 1 80 ? -2.562 -3.926 -15.712 1.00 85.31 80 PHE A C 1
ATOM 608 O O . PHE A 1 80 ? -3.142 -4.788 -16.378 1.00 85.31 80 PHE A O 1
ATOM 615 N N . GLY A 1 81 ? -3.162 -2.785 -15.351 1.00 84.06 81 GLY A N 1
ATOM 616 C CA . GLY A 1 81 ? -4.566 -2.484 -15.634 1.00 84.06 81 GLY A CA 1
ATOM 617 C C . GLY A 1 81 ? -5.496 -3.583 -15.114 1.00 84.06 81 GLY A C 1
ATOM 618 O O . GLY A 1 81 ? -5.354 -4.045 -13.983 1.00 84.06 81 GLY A O 1
ATOM 619 N N . ASP A 1 82 ? -6.406 -4.070 -15.961 1.00 82.50 82 ASP A N 1
ATOM 620 C CA . ASP A 1 82 ? -7.351 -5.140 -15.604 1.00 82.50 82 ASP A CA 1
ATOM 621 C C . ASP A 1 82 ? -6.655 -6.438 -15.148 1.00 82.50 82 ASP A C 1
ATOM 623 O O . ASP A 1 82 ? -7.192 -7.174 -14.324 1.00 82.50 82 ASP A O 1
ATOM 627 N N . ALA A 1 83 ? -5.432 -6.719 -15.618 1.00 83.25 83 ALA A N 1
ATOM 628 C CA . ALA A 1 83 ? -4.687 -7.913 -15.209 1.00 83.25 83 ALA A CA 1
ATOM 629 C C . ALA A 1 83 ? -4.192 -7.852 -13.750 1.00 83.25 83 ALA A C 1
ATOM 631 O O . ALA A 1 83 ? -3.724 -8.863 -13.223 1.00 83.25 83 ALA A O 1
ATOM 632 N N . PHE A 1 84 ? -4.305 -6.694 -13.090 1.00 88.56 84 PHE A N 1
ATOM 633 C CA . PHE A 1 84 ? -3.997 -6.523 -11.672 1.00 88.56 84 PHE A CA 1
ATOM 634 C C . PHE A 1 84 ? -5.035 -7.181 -10.746 1.00 88.56 84 PHE A C 1
ATOM 636 O O . PHE A 1 84 ? -4.721 -7.474 -9.596 1.00 88.56 84 PHE A O 1
ATOM 643 N N . GLU A 1 85 ? -6.245 -7.469 -11.242 1.00 89.12 85 GLU A N 1
ATOM 644 C CA . GLU A 1 85 ? -7.370 -8.049 -10.486 1.00 89.12 85 GLU A CA 1
ATOM 645 C C . GLU A 1 85 ? -6.985 -9.125 -9.450 1.00 89.12 85 GLU A C 1
ATOM 647 O O . GLU A 1 85 ? -7.381 -8.993 -8.290 1.00 89.12 85 GLU A O 1
ATOM 652 N N . PRO A 1 86 ? -6.249 -10.195 -9.823 1.00 88.38 86 PRO A N 1
ATOM 653 C CA . PRO A 1 86 ? -5.961 -11.299 -8.905 1.00 88.38 86 PRO A CA 1
ATOM 654 C C . PRO A 1 86 ? -4.913 -10.920 -7.853 1.00 88.38 86 PRO A C 1
ATOM 656 O O . PRO A 1 86 ? -4.857 -11.488 -6.764 1.00 88.38 86 PRO A O 1
ATOM 659 N N . MET A 1 87 ? -4.050 -9.964 -8.194 1.00 90.25 87 MET A N 1
ATOM 660 C CA . MET A 1 87 ? -3.023 -9.442 -7.305 1.00 90.25 87 MET A CA 1
ATOM 661 C C . MET A 1 87 ? -3.646 -8.491 -6.278 1.00 90.25 87 MET A C 1
ATOM 663 O O . MET A 1 87 ? -3.321 -8.578 -5.093 1.00 90.25 87 MET A O 1
ATOM 667 N N . LEU A 1 88 ? -4.615 -7.669 -6.697 1.00 92.06 88 LEU A N 1
ATOM 668 C CA . LEU A 1 88 ? -5.397 -6.833 -5.790 1.00 92.06 88 LEU A CA 1
ATOM 669 C C . LEU A 1 88 ? -6.122 -7.667 -4.730 1.00 92.06 88 LEU A C 1
ATOM 671 O O . LEU A 1 88 ? -6.063 -7.305 -3.560 1.00 92.06 88 LEU A O 1
ATOM 675 N N . ASP A 1 89 ? -6.722 -8.807 -5.091 1.00 92.50 89 ASP A N 1
ATOM 676 C CA . ASP A 1 89 ? -7.372 -9.709 -4.122 1.00 92.50 89 ASP A CA 1
ATOM 677 C C . ASP A 1 89 ? -6.419 -10.133 -2.986 1.00 92.50 89 ASP A C 1
ATOM 679 O O . ASP A 1 89 ? -6.847 -10.335 -1.848 1.00 92.50 89 ASP A O 1
ATOM 683 N N . THR A 1 90 ? -5.117 -10.220 -3.280 1.00 92.81 90 THR A N 1
ATOM 684 C CA . THR A 1 90 ? -4.085 -10.547 -2.291 1.00 92.81 90 THR A CA 1
ATOM 685 C C . THR A 1 90 ? -3.722 -9.335 -1.435 1.00 92.81 90 THR A C 1
ATOM 687 O O . THR A 1 90 ? -3.655 -9.462 -0.220 1.00 92.81 90 THR A O 1
ATOM 690 N N . PHE A 1 91 ? -3.526 -8.152 -2.027 1.00 94.75 91 PHE A N 1
ATOM 691 C CA . PHE A 1 91 ? -3.101 -6.944 -1.299 1.00 94.75 91 PHE A CA 1
ATOM 692 C C . PHE A 1 91 ? -4.217 -6.248 -0.515 1.00 94.75 91 PHE A C 1
ATOM 694 O O . PHE A 1 91 ? -3.959 -5.634 0.522 1.00 94.75 91 PHE A O 1
ATOM 701 N N . LEU A 1 92 ? -5.460 -6.343 -0.982 1.00 93.81 92 LEU A N 1
ATOM 702 C CA . LEU A 1 92 ? -6.609 -5.645 -0.415 1.00 93.81 92 LEU A CA 1
ATOM 703 C C . LEU A 1 92 ? -6.792 -5.863 1.101 1.00 93.81 92 LEU A C 1
ATOM 705 O O . LEU A 1 92 ? -6.958 -4.864 1.808 1.00 93.81 92 LEU A O 1
ATOM 709 N N . PRO A 1 93 ? -6.732 -7.093 1.659 1.00 94.50 93 PRO A N 1
ATOM 710 C CA . PRO A 1 93 ? -6.826 -7.285 3.110 1.00 94.50 93 PRO A CA 1
ATOM 711 C C . PRO A 1 93 ? -5.664 -6.646 3.886 1.00 94.50 93 PRO A C 1
ATOM 713 O O . PRO A 1 93 ? -5.866 -6.197 5.015 1.00 94.50 93 PRO A O 1
ATOM 716 N N . HIS A 1 94 ? -4.469 -6.566 3.296 1.00 94.69 94 HIS A N 1
ATOM 717 C CA . HIS A 1 94 ? -3.315 -5.939 3.939 1.00 94.69 94 HIS A CA 1
ATOM 718 C C . HIS A 1 94 ? -3.462 -4.415 3.968 1.00 94.69 94 HIS A C 1
ATOM 720 O O . HIS A 1 94 ? -3.341 -3.825 5.037 1.00 94.69 94 HIS A O 1
ATOM 726 N N . ILE A 1 95 ? -3.835 -3.789 2.845 1.00 94.94 95 ILE A N 1
ATOM 727 C CA . ILE A 1 95 ? -4.033 -2.331 2.754 1.00 94.94 95 ILE A CA 1
ATOM 728 C C . ILE A 1 95 ? -5.205 -1.887 3.637 1.00 94.94 95 ILE A C 1
ATOM 730 O O . ILE A 1 95 ? -5.082 -0.966 4.442 1.00 94.94 95 ILE A O 1
ATOM 734 N N . THR A 1 96 ? -6.346 -2.576 3.554 1.00 94.50 96 THR A N 1
ATOM 735 C CA . THR A 1 96 ? -7.518 -2.254 4.388 1.00 94.50 96 THR A CA 1
ATOM 736 C C . THR A 1 96 ? -7.273 -2.513 5.875 1.00 94.50 96 THR A C 1
ATOM 738 O O . THR A 1 96 ? -7.903 -1.876 6.722 1.00 94.50 96 THR A O 1
ATOM 741 N N . GLY A 1 97 ? -6.313 -3.378 6.218 1.00 94.06 97 GLY A N 1
ATOM 742 C CA . GLY A 1 97 ? -5.843 -3.580 7.585 1.00 94.06 97 GLY A CA 1
ATOM 743 C C . GLY A 1 97 ? -5.385 -2.285 8.259 1.00 94.06 97 GLY A C 1
ATOM 744 O O . GLY A 1 97 ? -5.705 -2.082 9.434 1.00 94.06 97 GLY A O 1
ATOM 745 N N . TYR A 1 98 ? -4.745 -1.385 7.505 1.00 93.38 98 TYR A N 1
ATOM 746 C CA . TYR A 1 98 ? -4.262 -0.084 7.978 1.00 93.38 98 TYR A CA 1
ATOM 747 C C . TYR A 1 98 ? -5.372 0.951 8.185 1.00 93.38 98 TYR A C 1
ATOM 749 O O . TYR A 1 98 ? -5.111 2.008 8.741 1.00 93.38 98 TYR A O 1
ATOM 757 N N . LEU A 1 99 ? -6.627 0.666 7.812 1.00 94.56 99 LEU A N 1
ATOM 758 C CA . LEU A 1 99 ? -7.766 1.565 8.057 1.00 94.56 99 LEU A CA 1
ATOM 759 C C . LEU A 1 99 ? -8.324 1.463 9.485 1.00 94.56 99 LEU A C 1
ATOM 761 O O . LEU A 1 99 ? -9.190 2.255 9.870 1.00 94.56 99 LEU A O 1
ATOM 765 N N . LYS A 1 100 ? -7.867 0.489 10.284 1.00 94.94 100 LYS A N 1
ATOM 766 C CA . LYS A 1 100 ? -8.367 0.290 11.651 1.00 94.94 100 LYS A CA 1
ATOM 767 C C . LYS A 1 100 ? -8.062 1.515 12.529 1.00 94.94 100 LYS A C 1
ATOM 769 O O . LYS A 1 100 ? -6.985 2.098 12.410 1.00 94.94 100 LYS A O 1
ATOM 774 N N . PRO A 1 101 ? -8.941 1.868 13.487 1.00 93.19 101 PRO A N 1
ATOM 775 C CA . PRO A 1 101 ? -8.717 3.004 14.388 1.00 93.19 101 PRO A CA 1
ATOM 776 C C . PRO A 1 101 ? -7.449 2.915 15.251 1.00 93.19 101 PRO A C 1
ATOM 778 O O . PRO A 1 101 ? -7.046 3.924 15.819 1.00 93.19 101 PRO A O 1
ATOM 781 N N . SER A 1 102 ? -6.851 1.725 15.372 1.00 92.38 102 SER A N 1
ATOM 782 C CA . SER A 1 102 ? -5.610 1.479 16.112 1.00 92.38 102 SER A CA 1
ATOM 783 C C . SER A 1 102 ? -4.358 2.053 15.445 1.00 92.38 102 SER A C 1
ATOM 785 O O . SER A 1 102 ? -3.365 2.237 16.135 1.00 92.38 102 SER A O 1
ATOM 787 N N . PHE A 1 103 ? -4.391 2.307 14.134 1.00 91.00 103 PHE A N 1
ATOM 788 C CA . PHE A 1 103 ? -3.268 2.884 13.387 1.00 91.00 103 PHE A CA 1
ATOM 789 C C . PHE A 1 103 ? -3.262 4.410 13.471 1.00 91.00 103 PHE A C 1
ATOM 791 O O . PHE A 1 103 ? -4.304 5.029 13.723 1.00 91.00 103 PHE A O 1
ATOM 798 N N . ALA A 1 104 ? -2.112 5.035 13.224 1.00 90.75 104 ALA A N 1
ATOM 799 C CA . ALA A 1 104 ? -1.968 6.484 13.206 1.00 90.75 104 ALA A CA 1
ATOM 800 C C . ALA A 1 104 ? -2.813 7.132 12.093 1.00 90.75 104 ALA A C 1
ATOM 802 O O . ALA A 1 104 ? -3.202 6.506 11.107 1.00 90.75 104 ALA A O 1
ATOM 803 N N . VAL A 1 105 ? -3.120 8.427 12.238 1.00 93.75 105 VAL A N 1
ATOM 804 C CA . VAL A 1 105 ? -3.895 9.171 11.223 1.00 93.75 105 VAL A CA 1
ATOM 805 C C . VAL A 1 105 ? -3.187 9.152 9.864 1.00 93.75 105 VAL A C 1
ATOM 807 O O . VAL A 1 105 ? -3.854 9.018 8.841 1.00 93.75 105 VAL A O 1
ATOM 810 N N . SER A 1 106 ? -1.858 9.264 9.864 1.00 90.81 106 SER A N 1
ATOM 811 C CA . SER A 1 106 ? -1.002 9.218 8.675 1.00 90.81 106 SER A CA 1
ATOM 812 C C . SER A 1 106 ? -1.092 7.877 7.947 1.00 90.81 106 SER A C 1
ATOM 814 O O . SER A 1 106 ? -1.314 7.865 6.742 1.00 90.81 106 SER A O 1
ATOM 816 N N . GLU A 1 107 ? -1.007 6.757 8.665 1.00 92.44 107 GLU A N 1
ATOM 817 C CA . GLU A 1 107 ? -1.113 5.409 8.087 1.00 92.44 107 GLU A CA 1
ATOM 818 C C . GLU A 1 107 ? -2.501 5.161 7.488 1.00 92.44 107 GLU A C 1
ATOM 820 O O . GLU A 1 107 ? -2.629 4.663 6.369 1.00 92.44 107 GLU A O 1
ATOM 825 N N . ARG A 1 108 ? -3.561 5.588 8.187 1.00 95.56 108 ARG A N 1
ATOM 826 C CA . ARG A 1 108 ? -4.924 5.514 7.642 1.00 95.56 108 ARG A CA 1
ATOM 827 C C . ARG A 1 108 ? -5.070 6.366 6.382 1.00 95.56 108 ARG A C 1
ATOM 829 O O . ARG A 1 108 ? -5.728 5.941 5.438 1.00 95.56 108 ARG A O 1
ATOM 836 N N . ALA A 1 109 ? -4.480 7.563 6.361 1.00 94.81 109 ALA A N 1
ATOM 837 C CA . ALA A 1 109 ? -4.512 8.443 5.196 1.00 94.81 109 ALA A CA 1
ATOM 838 C C . ALA A 1 109 ? -3.750 7.843 4.005 1.00 94.81 109 ALA A C 1
ATOM 840 O O . ALA A 1 109 ? -4.252 7.904 2.885 1.00 94.81 109 ALA A O 1
ATOM 841 N N . MET A 1 110 ? -2.600 7.213 4.256 1.00 94.94 110 MET A N 1
ATOM 842 C CA . MET A 1 110 ? -1.837 6.466 3.255 1.00 94.94 110 MET A CA 1
ATOM 843 C C . MET A 1 110 ? -2.679 5.336 2.654 1.00 94.94 110 MET A C 1
ATOM 845 O O . MET A 1 110 ? -2.831 5.274 1.437 1.00 94.94 110 MET A O 1
ATOM 849 N N . ALA A 1 111 ? -3.321 4.512 3.487 1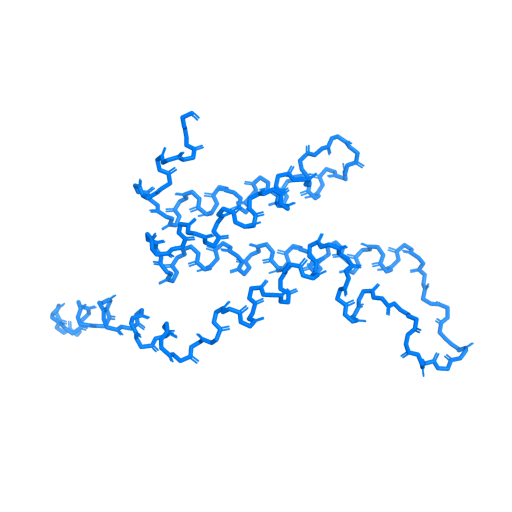.00 95.56 111 ALA A N 1
ATOM 850 C CA . ALA A 1 111 ? -4.142 3.404 3.004 1.00 95.56 111 ALA A CA 1
ATOM 851 C C . ALA A 1 111 ? -5.326 3.884 2.148 1.00 95.56 111 ALA A C 1
ATOM 853 O O . ALA A 1 111 ? -5.620 3.302 1.105 1.00 95.56 111 ALA A O 1
ATOM 854 N N . VAL A 1 112 ? -5.988 4.977 2.548 1.00 96.31 112 VAL A N 1
ATOM 855 C CA . VAL A 1 112 ? -7.046 5.605 1.737 1.00 96.31 112 VAL A CA 1
ATOM 856 C C . VAL A 1 112 ? -6.494 6.138 0.411 1.00 96.31 112 VAL A C 1
ATOM 858 O O . VAL A 1 112 ? -7.135 5.951 -0.622 1.00 96.31 112 VAL A O 1
ATOM 861 N N . GLY A 1 113 ? -5.324 6.783 0.430 1.00 95.81 113 GLY A N 1
ATOM 862 C CA . GLY A 1 113 ? -4.655 7.300 -0.766 1.00 95.81 113 GLY A CA 1
ATOM 863 C C . GLY A 1 113 ? -4.330 6.193 -1.768 1.00 95.81 113 GLY A C 1
ATOM 864 O O . GLY A 1 113 ? -4.769 6.261 -2.913 1.00 95.81 113 GLY A O 1
ATOM 865 N N . CYS A 1 114 ? -3.682 5.126 -1.301 1.00 95.94 114 CYS A N 1
ATOM 866 C CA . CYS A 1 114 ? -3.349 3.953 -2.107 1.00 95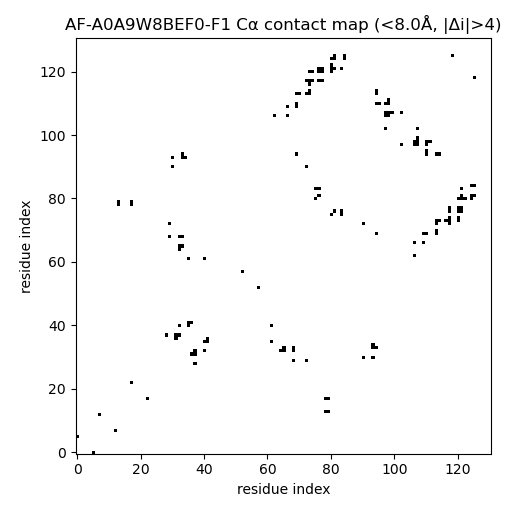.94 114 CYS A CA 1
ATOM 867 C C . CYS A 1 114 ? -4.600 3.326 -2.749 1.00 95.94 114 CYS A C 1
ATOM 869 O O . CYS A 1 114 ? -4.639 3.098 -3.957 1.00 95.94 114 CYS A O 1
ATOM 871 N N . LEU A 1 115 ? -5.679 3.119 -1.981 1.00 95.06 115 LEU A N 1
ATOM 872 C CA . LEU A 1 115 ? -6.933 2.575 -2.523 1.00 95.06 115 LEU A CA 1
ATOM 873 C C . LEU A 1 115 ? -7.574 3.495 -3.573 1.00 95.06 115 LEU A C 1
ATOM 875 O O . LEU A 1 115 ? -8.142 3.009 -4.557 1.00 95.06 115 LEU A O 1
ATOM 879 N N . ALA A 1 116 ? -7.491 4.814 -3.387 1.00 94.81 116 ALA A N 1
ATOM 880 C CA . ALA A 1 116 ? -7.994 5.781 -4.358 1.00 94.81 116 ALA A CA 1
ATOM 881 C C . ALA A 1 116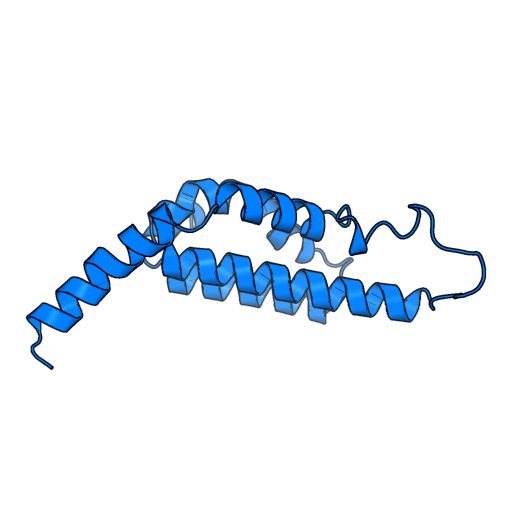 ? -7.197 5.733 -5.672 1.00 94.81 116 ALA A C 1
ATOM 883 O O . ALA A 1 116 ? -7.793 5.781 -6.751 1.00 94.81 116 ALA A O 1
ATOM 884 N N . GLU A 1 117 ? -5.874 5.594 -5.592 1.00 94.69 117 GLU A N 1
ATOM 885 C CA . GLU A 1 117 ? -5.002 5.458 -6.760 1.00 94.69 117 GLU A CA 1
ATOM 886 C C . GLU A 1 117 ? -5.226 4.138 -7.491 1.00 94.69 117 GLU A C 1
ATOM 888 O O . GLU A 1 117 ? -5.449 4.158 -8.699 1.00 94.69 117 GLU A O 1
ATOM 893 N N . ILE A 1 118 ? -5.309 3.014 -6.775 1.00 93.94 118 ILE A N 1
ATOM 894 C CA . ILE A 1 118 ? -5.660 1.711 -7.360 1.00 93.94 118 ILE A CA 1
ATOM 895 C C . ILE A 1 118 ? -6.996 1.800 -8.107 1.00 93.94 118 ILE A C 1
ATOM 897 O O . ILE A 1 118 ? -7.095 1.387 -9.262 1.00 93.94 118 ILE A O 1
ATOM 901 N N . THR A 1 119 ? -8.019 2.392 -7.482 1.00 92.19 119 THR A N 1
ATOM 902 C CA . THR A 1 119 ? -9.350 2.553 -8.092 1.00 92.19 119 THR A CA 1
ATOM 903 C C . THR A 1 119 ? -9.285 3.388 -9.371 1.00 92.19 119 THR A C 1
ATOM 905 O O . THR A 1 119 ? -9.902 3.045 -10.381 1.00 92.19 119 THR A O 1
ATOM 908 N N . LYS A 1 120 ? -8.523 4.486 -9.349 1.00 91.62 120 LYS A N 1
ATOM 909 C CA . LYS A 1 120 ? -8.311 5.347 -10.516 1.00 91.62 120 LYS A CA 1
ATOM 910 C C . LYS A 1 120 ? -7.562 4.609 -11.631 1.00 91.62 120 LYS A C 1
ATOM 912 O O . LYS A 1 120 ? -7.950 4.739 -12.791 1.00 91.62 120 LYS A O 1
ATOM 917 N N . ASN A 1 121 ? -6.521 3.859 -11.283 1.00 90.94 121 ASN A N 1
ATOM 918 C CA . ASN A 1 121 ? -5.611 3.210 -12.224 1.00 90.94 121 ASN A CA 1
ATOM 919 C C . ASN A 1 121 ? -6.244 1.972 -12.883 1.00 90.94 121 ASN A C 1
ATOM 921 O O . ASN A 1 121 ? -6.081 1.775 -14.085 1.00 90.94 121 ASN A O 1
ATOM 925 N N . MET A 1 122 ? -7.045 1.194 -12.145 1.00 88.81 122 MET A N 1
ATOM 926 C CA . MET A 1 122 ? -7.795 0.056 -12.698 1.00 88.81 122 MET A CA 1
ATOM 927 C C . MET A 1 122 ? -8.998 0.468 -13.557 1.00 88.81 122 MET A C 1
ATOM 929 O O . MET A 1 122 ? -9.459 -0.310 -14.392 1.00 88.81 122 MET A O 1
ATOM 933 N N . GLY A 1 123 ? -9.560 1.663 -13.352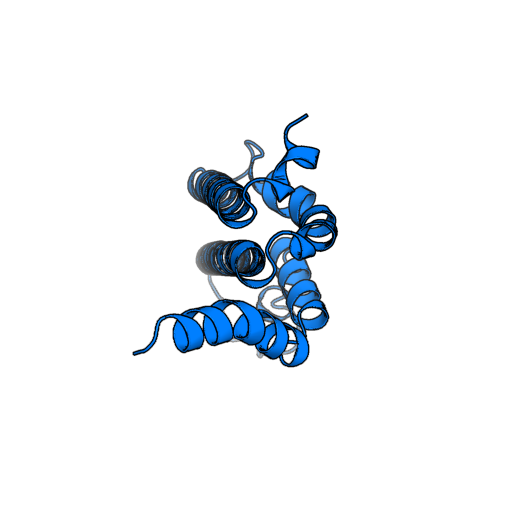 1.00 86.38 123 GLY A N 1
ATOM 934 C CA . GLY A 1 123 ? -10.737 2.112 -14.095 1.00 86.38 123 GLY A CA 1
ATOM 935 C C . GLY A 1 123 ? -11.917 1.126 -13.968 1.00 86.38 123 GLY A C 1
ATOM 936 O O . GLY A 1 123 ? -12.275 0.760 -12.851 1.00 86.38 123 GLY A O 1
ATOM 937 N N . PRO A 1 124 ? -12.557 0.676 -15.070 1.00 83.94 124 PRO A N 1
ATOM 938 C CA . PRO A 1 124 ? -13.705 -0.239 -15.013 1.00 83.94 124 PRO A CA 1
ATOM 939 C C . PRO A 1 124 ? -13.431 -1.592 -14.339 1.00 83.94 124 PRO A C 1
ATOM 941 O O . PRO A 1 124 ? -14.364 -2.184 -13.790 1.00 83.94 124 PRO A O 1
ATOM 944 N N . GLY A 1 125 ? -12.184 -2.076 -14.356 1.00 81.94 125 GLY A N 1
ATOM 945 C CA . GLY A 1 125 ? -11.787 -3.358 -13.765 1.00 81.94 125 GLY A CA 1
ATOM 946 C C . GLY A 1 125 ? -12.018 -3.452 -12.252 1.00 81.94 125 GLY A C 1
ATOM 947 O O . GLY A 1 125 ? -12.180 -4.546 -11.717 1.00 81.94 125 GLY A O 1
ATOM 948 N N . ILE A 1 126 ? -12.129 -2.315 -11.553 1.00 86.62 126 ILE A N 1
ATOM 949 C CA . ILE A 1 126 ? -12.378 -2.281 -10.103 1.00 86.62 126 ILE A CA 1
ATOM 950 C C . ILE A 1 126 ? -13.812 -2.681 -9.722 1.00 86.62 126 ILE A C 1
ATOM 952 O O . ILE A 1 126 ? -14.081 -2.952 -8.556 1.00 86.62 126 ILE A O 1
ATOM 956 N N . THR A 1 127 ? -14.747 -2.724 -10.681 1.00 84.31 127 THR A N 1
ATOM 957 C CA . THR A 1 127 ? -16.194 -2.835 -10.409 1.00 84.31 127 THR A CA 1
ATOM 958 C C . THR A 1 127 ? -16.554 -4.038 -9.526 1.00 84.31 127 THR A C 1
ATOM 960 O O . THR A 1 127 ? -17.435 -3.919 -8.682 1.00 84.31 127 THR A O 1
ATOM 963 N N . LYS A 1 128 ? -15.821 -5.157 -9.628 1.00 83.62 128 LYS A N 1
ATOM 964 C CA . LYS A 1 128 ? -16.022 -6.355 -8.787 1.00 83.62 128 LYS A CA 1
ATOM 965 C C . LYS A 1 128 ? -15.835 -6.116 -7.279 1.00 83.62 128 LYS A C 1
ATOM 967 O O . LYS A 1 128 ? -16.292 -6.917 -6.474 1.00 83.62 128 LYS A O 1
ATOM 972 N N . HIS A 1 129 ? -15.110 -5.062 -6.908 1.00 80.94 129 HIS A N 1
ATOM 973 C CA . HIS A 1 129 ? -14.800 -4.696 -5.526 1.00 80.94 129 HIS A CA 1
ATOM 974 C C . HIS A 1 129 ? -15.697 -3.576 -4.986 1.00 80.94 129 HIS A C 1
ATOM 976 O O . HIS A 1 129 ? -15.564 -3.200 -3.824 1.00 80.94 129 HIS A O 1
ATOM 982 N N . ALA A 1 130 ? -16.566 -3.007 -5.826 1.00 72.81 130 ALA A N 1
ATOM 983 C CA . ALA A 1 130 ? -17.427 -1.878 -5.483 1.00 72.81 130 ALA A CA 1
ATOM 984 C C . ALA A 1 130 ? -18.873 -2.292 -5.134 1.00 72.81 130 ALA A C 1
ATOM 986 O O . ALA A 1 130 ? -19.715 -1.412 -4.940 1.00 72.81 130 ALA A O 1
ATOM 987 N N . GLU A 1 131 ? -19.156 -3.600 -5.074 1.00 52.47 131 GLU A N 1
ATOM 988 C CA . GLU A 1 131 ? -20.470 -4.188 -4.754 1.00 52.47 131 GLU A CA 1
ATOM 989 C C . GLU A 1 131 ? -20.579 -4.680 -3.303 1.00 52.47 131 GLU A C 1
ATOM 991 O O . GLU A 1 131 ? -19.596 -5.253 -2.779 1.00 52.47 131 GLU A O 1
#

Foldseek 3Di:
DDPVVVVCCVVCVLVVCVVVDPPVVLLVQLVCLLVLNHPLSPPPPDDDDPDPDPPVNSVVVSLVSNL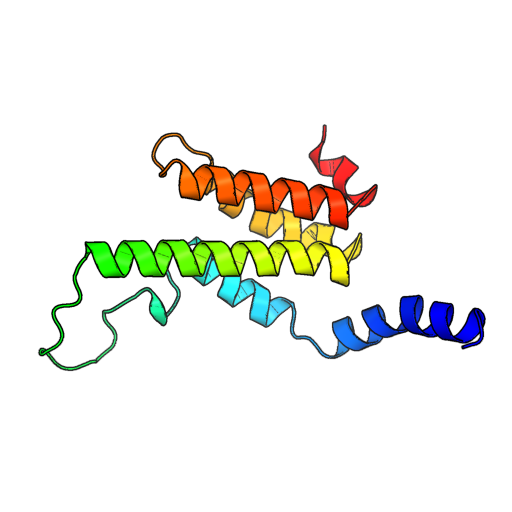VSLVVLLVCCQSCQLNCVVSCVVCVVSLVVQCDPVHDPSSNVSSVVSVVSSCVRNPPSCVVVVD

Organism: NCBI:txid2663907

InterPro domains:
  IPR011989 Armadillo-like helical [G3DSA:1.25.10.10] (17-131)
  IPR016024 Armadillo-type fold [SSF48371] (17-127)

Mean predicted aligned error: 8.42 Å

Secondary structure (DSSP, 8-state):
--HHHHHHHHHHHHHHHHHHS-HHHHHHHHHHHHTT-STTT-TTSS--TT----HHHHHHHHHHHHHHHHHHHHHHHHHHGGGGHHHHHHHHHHHHHTTSTTS-HHHHHHHHHHHHHHHHHHGGGGGGG--

Solvent-accessible surface area (backbone atoms only — not comparable to full-atom values): 7523 Å² total; per-residue (Å²): 132,60,73,68,57,57,48,48,46,69,62,46,47,43,59,50,47,60,75,71,48,64,60,67,65,52,50,53,53,45,51,29,43,72,70,59,62,27,75,94,62,46,90,80,79,86,77,76,100,80,70,90,71,52,69,68,59,51,52,51,52,50,53,51,52,44,48,55,44,38,52,53,55,23,50,43,17,54,61,47,26,60,75,28,56,73,57,46,69,64,47,48,65,59,47,58,55,36,59,43,88,90,47,55,72,67,51,28,49,48,35,54,49,32,54,51,44,28,46,61,40,22,46,79,60,43,57,85,74,76,115

Sequence (131 aa):
MPAWCMRALATYTPLFIISAVDAQGISKHLLEIFEKRALCQTADIDDDEDAEQDEDELAELDSLLIGAAADCVAEFAEVFGDAFEPMLDTFLPHITGYLKPSFAVSERAMAVGCLAEITKNMGPGITKHAE

Radius of gyration: 17.82 Å; Cα contacts (8 Å, |Δi|>4): 83; chains: 1; bounding box: 47×24×56 Å

Nearest PDB structures (foldseek):
  6xu2-assembly1_A  TM=6.526E-01  e=1.001E-01  Homo sapiens
  9im6-assembly1_A  TM=6.517E-01  e=1.105E-01  Homo sapiens
  4xrk-assembly1_A  TM=6.849E-01  e=9.727E-01  Thermochaetoides thermophila DSM 1495
  3zcj-assembly2_B  TM=2.533E-01  e=4.285E+00  Helicobacter pylori 26695

pLDDT: mean 83.11, std 14.0, range [48.97, 96.31]